Protein AF-A0A1J5DCL7-F1 (afdb_monomer)

Foldseek 3Di:
DAQLAPQQRDDLVLLLVQVVVPDLAPVSSCVRRVRQVGQQNNVRRQVVSLVSSCVNVVHDSVVHDGDDDDPDNGDDPVVVVVVVVVVVVVVVVVVVPPDPPDPDD

Radius of gyration: 23.52 Å; Cα contacts (8 Å, |Δi|>4): 100; chains: 1; bounding box: 81×20×44 Å

Mean predicted aligned error: 8.5 Å

Solvent-accessible surface area (backbone atoms only — not comparable to full-atom values): 6443 Å² total; per-residue (Å²): 139,56,76,51,22,85,70,70,74,32,40,50,64,59,53,51,53,38,38,74,75,66,37,83,46,57,62,47,39,27,70,73,67,42,55,39,71,31,88,65,62,22,74,75,28,46,67,55,51,44,49,51,49,21,62,76,68,74,43,64,63,85,77,56,61,80,69,86,89,63,88,68,86,53,90,71,64,65,68,61,58,51,52,51,52,55,48,51,52,54,51,53,52,54,58,71,67,52,74,80,79,74,88,71,135

Structure (mmCIF, N/CA/C/O backbone):
data_AF-A0A1J5DCL7-F1
#
_entry.id   AF-A0A1J5DCL7-F1
#
loop_
_atom_site.group_PDB
_atom_site.id
_atom_site.type_symbol
_atom_site.label_atom_id
_atom_site.label_alt_id
_atom_site.label_comp_id
_atom_site.label_asym_id
_atom_site.label_entity_id
_atom_site.label_seq_id
_atom_site.pdbx_PDB_ins_code
_atom_site.Cartn_x
_atom_site.Cartn_y
_atom_site.Cartn_z
_atom_site.occupancy
_atom_site.B_iso_or_equiv
_atom_site.auth_seq_id
_atom_site.auth_comp_id
_atom_site.auth_asym_id
_atom_site.auth_atom_id
_atom_site.pdbx_PDB_model_num
ATOM 1 N N . MET A 1 1 ? -23.235 1.201 -0.734 1.00 71.75 1 MET A N 1
ATOM 2 C CA . MET A 1 1 ? -21.962 0.635 -1.214 1.00 71.75 1 MET A CA 1
ATOM 3 C C . MET A 1 1 ? -21.035 1.762 -1.661 1.00 71.75 1 MET A C 1
ATOM 5 O O . MET A 1 1 ? -21.314 2.433 -2.651 1.00 71.75 1 MET A O 1
ATOM 9 N N . LYS A 1 2 ? -19.976 2.040 -0.896 1.00 91.06 2 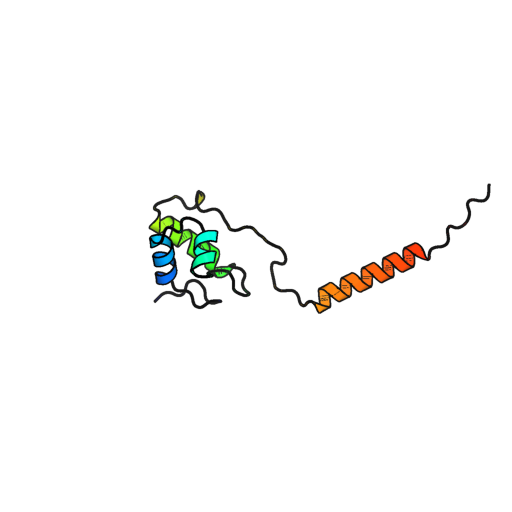LYS A N 1
ATOM 10 C CA . LYS A 1 2 ? -18.987 3.080 -1.221 1.00 91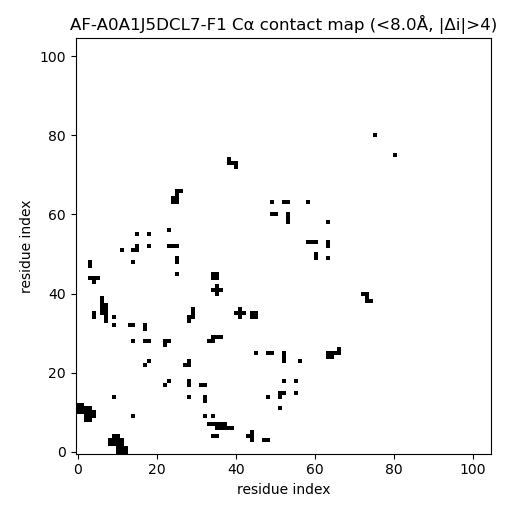.06 2 LYS A CA 1
ATOM 11 C C . LYS A 1 2 ? -17.692 2.414 -1.674 1.00 91.06 2 LYS A C 1
ATOM 13 O O . LYS A 1 2 ? -17.082 1.676 -0.906 1.00 91.06 2 LYS A O 1
ATOM 18 N N . ILE A 1 3 ? -17.269 2.680 -2.908 1.00 94.56 3 ILE A N 1
ATOM 19 C CA . ILE A 1 3 ? -16.024 2.130 -3.458 1.00 94.56 3 ILE A CA 1
ATOM 20 C C . ILE A 1 3 ? -14.845 2.965 -2.963 1.00 94.56 3 ILE A C 1
ATOM 22 O O . ILE A 1 3 ? -14.780 4.174 -3.197 1.00 94.56 3 ILE A O 1
ATOM 26 N N . ILE A 1 4 ? -13.888 2.309 -2.312 1.00 94.56 4 ILE A N 1
ATOM 27 C CA . ILE A 1 4 ? -12.659 2.939 -1.824 1.00 94.56 4 ILE A CA 1
ATOM 28 C C . ILE A 1 4 ? -11.522 2.732 -2.824 1.00 94.56 4 ILE A C 1
ATOM 30 O O . ILE A 1 4 ? -10.801 3.682 -3.147 1.00 94.56 4 ILE A O 1
ATOM 34 N N . CYS A 1 5 ? -11.363 1.521 -3.367 1.00 94.50 5 CYS A N 1
ATOM 35 C CA . CYS A 1 5 ? -10.331 1.217 -4.356 1.00 94.50 5 CYS A CA 1
ATOM 36 C C . CYS A 1 5 ? -10.931 0.966 -5.741 1.00 94.50 5 CYS A C 1
ATOM 38 O O . CYS A 1 5 ? -11.227 -0.164 -6.090 1.00 94.50 5 CYS A O 1
ATOM 40 N N . ARG A 1 6 ? -10.985 2.002 -6.585 1.00 92.88 6 ARG A N 1
ATOM 41 C CA . ARG A 1 6 ? -11.445 1.886 -7.988 1.00 92.88 6 ARG A CA 1
ATOM 42 C C . ARG A 1 6 ? -10.598 0.968 -8.878 1.00 92.88 6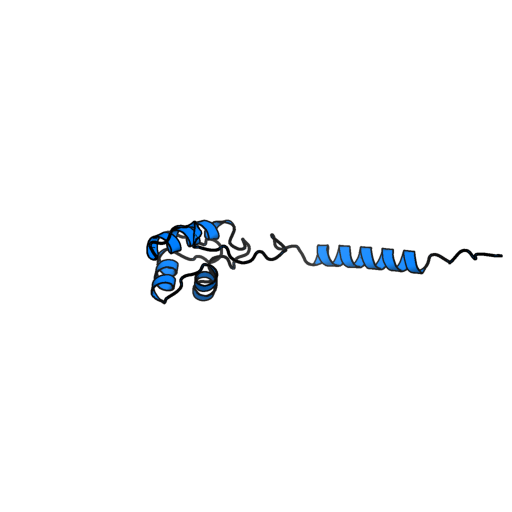 ARG A C 1
ATOM 44 O O . ARG A 1 6 ? -11.015 0.616 -9.963 1.00 92.88 6 ARG A O 1
ATOM 51 N N . CYS A 1 7 ? -9.359 0.683 -8.477 1.00 93.88 7 CYS A N 1
ATOM 52 C CA . CYS A 1 7 ? -8.439 -0.121 -9.286 1.00 93.88 7 CYS A CA 1
ATOM 53 C C . CYS A 1 7 ? -8.642 -1.632 -9.083 1.00 93.88 7 CYS A C 1
ATOM 55 O O . CYS A 1 7 ? -8.106 -2.411 -9.859 1.00 93.88 7 CYS A O 1
ATOM 57 N N . GLN A 1 8 ? -9.287 -2.017 -7.982 1.00 94.06 8 GLN A N 1
ATOM 58 C CA . GLN A 1 8 ? -9.453 -3.400 -7.518 1.00 94.06 8 GLN A CA 1
ATOM 59 C C . GLN A 1 8 ? -10.910 -3.657 -7.091 1.00 94.06 8 GLN A C 1
ATOM 61 O O . GLN A 1 8 ? -11.178 -4.661 -6.453 1.00 94.06 8 GLN A O 1
ATOM 66 N N . ASP A 1 9 ? -11.800 -2.700 -7.367 1.00 94.31 9 ASP A N 1
ATOM 67 C CA . ASP A 1 9 ? -13.219 -2.690 -6.998 1.00 94.31 9 ASP A CA 1
ATOM 68 C C . ASP A 1 9 ? -13.530 -2.982 -5.520 1.00 94.31 9 ASP A C 1
ATOM 70 O O . ASP A 1 9 ? -14.571 -3.533 -5.190 1.00 94.31 9 ASP A O 1
ATOM 74 N N . ILE A 1 10 ? -12.650 -2.533 -4.615 1.00 95.38 10 ILE A N 1
ATOM 75 C CA . ILE A 1 10 ? -12.797 -2.767 -3.169 1.00 95.38 10 ILE A CA 1
ATOM 76 C C . ILE A 1 10 ? -13.699 -1.716 -2.529 1.00 95.38 10 ILE A C 1
ATOM 78 O O . ILE A 1 10 ? -13.488 -0.500 -2.683 1.00 95.38 10 ILE A O 1
ATOM 82 N N . THR A 1 11 ? -14.656 -2.194 -1.748 1.00 96.44 11 THR A N 1
ATOM 83 C CA . THR A 1 11 ? -15.620 -1.406 -0.984 1.00 96.44 11 THR A CA 1
ATOM 84 C C . THR A 1 11 ? -15.117 -1.020 0.406 1.00 96.44 11 THR A C 1
ATOM 86 O O . THR A 1 11 ? -14.123 -1.536 0.914 1.00 96.44 11 THR A O 1
ATOM 89 N N . GLU A 1 12 ? -15.801 -0.064 1.035 1.00 95.50 12 GLU A N 1
ATOM 90 C CA . GLU A 1 12 ? -15.565 0.280 2.441 1.00 95.50 12 GLU A CA 1
ATOM 91 C C . GLU A 1 12 ? -15.872 -0.900 3.376 1.00 95.50 12 GLU A C 1
ATOM 93 O O . GLU A 1 12 ? -15.135 -1.121 4.331 1.00 95.50 12 GLU A O 1
ATOM 98 N N . GLU A 1 13 ? -16.909 -1.679 3.065 1.00 95.00 13 GLU A N 1
ATOM 99 C CA . GLU A 1 13 ? -17.365 -2.830 3.852 1.00 95.00 13 GLU A CA 1
ATOM 100 C C . GLU A 1 13 ? -16.278 -3.914 3.939 1.00 95.00 13 GLU A C 1
ATOM 102 O O . GLU A 1 13 ? -15.912 -4.327 5.036 1.00 95.00 13 GLU A O 1
ATOM 107 N N . GLU A 1 14 ? -15.648 -4.266 2.815 1.00 95.06 14 GLU A N 1
ATOM 108 C CA . GLU A 1 14 ? -14.535 -5.228 2.791 1.00 95.06 14 GLU A CA 1
ATOM 109 C C . GLU A 1 14 ? -13.330 -4.773 3.627 1.00 95.06 14 GLU A C 1
ATOM 111 O O . GLU A 1 14 ? -12.662 -5.584 4.269 1.00 95.06 14 GLU A O 1
ATOM 116 N N . ILE A 1 15 ? -13.038 -3.468 3.644 1.00 94.44 15 ILE A N 1
ATOM 117 C CA . ILE A 1 15 ? -11.949 -2.919 4.465 1.00 94.44 15 ILE A CA 1
ATOM 118 C C . ILE A 1 15 ? -12.300 -3.020 5.952 1.00 94.44 15 ILE A C 1
ATOM 120 O O . ILE A 1 15 ? -11.434 -3.363 6.755 1.00 94.44 15 ILE A O 1
ATOM 124 N N . ILE A 1 16 ? -13.551 -2.740 6.322 1.00 95.00 16 ILE A N 1
ATOM 125 C CA . ILE A 1 16 ? -14.027 -2.879 7.703 1.00 95.00 16 ILE A CA 1
ATOM 126 C C . ILE A 1 16 ? -13.952 -4.343 8.142 1.00 95.00 16 ILE A C 1
ATOM 128 O O . ILE A 1 16 ? -13.472 -4.627 9.239 1.00 95.00 16 ILE A O 1
ATOM 132 N N . ASP A 1 17 ? -14.350 -5.280 7.287 1.00 95.50 17 ASP A N 1
ATOM 133 C CA . ASP A 1 17 ? -14.270 -6.706 7.599 1.00 95.50 17 ASP A CA 1
ATOM 134 C C . ASP A 1 17 ? -12.821 -7.181 7.755 1.00 95.50 17 ASP A C 1
ATOM 136 O O . ASP A 1 17 ? -12.527 -7.960 8.663 1.00 95.50 17 ASP A O 1
ATOM 140 N N . ALA A 1 18 ? -11.882 -6.648 6.968 1.00 94.88 18 ALA A N 1
ATOM 141 C CA . ALA A 1 18 ? -10.454 -6.896 7.168 1.00 94.88 18 ALA A CA 1
ATOM 142 C C . ALA A 1 18 ? -9.951 -6.372 8.527 1.00 94.88 18 ALA A C 1
ATOM 144 O O . ALA A 1 18 ? -9.157 -7.037 9.193 1.00 94.88 18 ALA A O 1
ATOM 145 N N . ILE A 1 19 ? -10.430 -5.205 8.972 1.00 94.12 19 ILE A N 1
ATOM 146 C CA . ILE A 1 19 ? -10.088 -4.645 10.290 1.00 94.12 19 ILE A CA 1
ATOM 147 C C . ILE A 1 19 ? -10.670 -5.512 11.413 1.00 94.12 19 ILE A C 1
ATOM 149 O O . ILE A 1 19 ? -9.973 -5.811 12.381 1.00 94.12 19 ILE A O 1
ATOM 153 N N . ARG A 1 20 ? -11.907 -6.002 11.261 1.00 93.69 20 ARG A N 1
ATOM 154 C CA . ARG A 1 20 ? -12.539 -6.935 12.212 1.00 93.69 20 ARG A CA 1
ATOM 155 C C . ARG A 1 20 ? -11.801 -8.268 12.323 1.00 93.69 20 ARG A C 1
ATOM 157 O O . ARG A 1 20 ? -11.790 -8.861 13.395 1.00 93.69 20 ARG A O 1
ATOM 164 N N . GLN A 1 21 ? -11.152 -8.716 11.248 1.00 92.88 21 GLN A N 1
ATOM 165 C CA . GLN A 1 21 ? -10.274 -9.893 11.252 1.00 92.88 21 GLN A CA 1
ATOM 166 C C . GLN A 1 21 ? -8.925 -9.648 11.957 1.00 92.88 21 GLN A C 1
ATOM 168 O O . GLN A 1 21 ? -8.136 -10.580 12.097 1.00 92.88 21 GLN A O 1
ATOM 173 N N . GLY A 1 22 ? -8.652 -8.421 12.413 1.00 90.44 22 GLY A N 1
ATOM 174 C CA . GLY A 1 22 ? -7.450 -8.061 13.166 1.00 90.44 22 GLY A CA 1
ATOM 175 C C . GLY A 1 22 ? -6.448 -7.200 12.398 1.00 90.44 22 GLY A C 1
ATOM 176 O O . GLY A 1 22 ? -5.362 -6.946 12.916 1.00 90.44 22 GLY A O 1
ATOM 177 N N . ALA A 1 23 ? -6.771 -6.727 11.188 1.00 91.75 23 ALA A N 1
ATOM 178 C CA . ALA A 1 23 ? -5.886 -5.815 10.473 1.00 91.75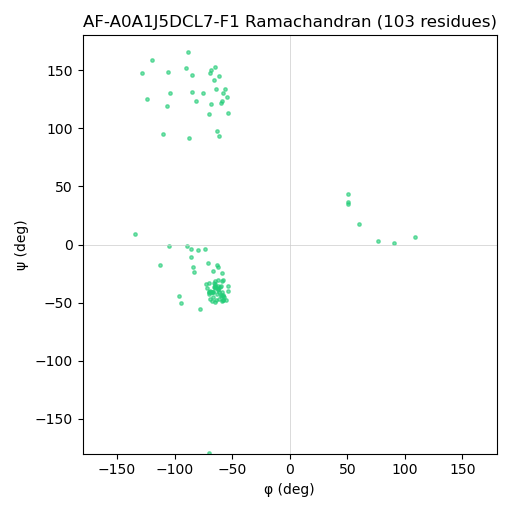 23 ALA A CA 1
ATOM 179 C C . ALA A 1 23 ? -5.822 -4.452 11.173 1.00 91.75 23 ALA A C 1
ATOM 181 O O . ALA A 1 23 ? -6.821 -3.747 11.310 1.00 91.75 23 ALA A O 1
ATOM 182 N N . SER A 1 24 ? -4.617 -4.058 11.570 1.00 88.44 24 SER A N 1
ATOM 183 C CA . SER A 1 24 ? -4.344 -2.807 12.276 1.00 88.44 24 SER A CA 1
ATOM 184 C C . SER A 1 24 ? -3.533 -1.809 11.446 1.00 88.44 24 SER A C 1
ATOM 186 O O . SER A 1 24 ? -3.518 -0.610 11.728 1.00 88.44 24 SER A O 1
ATOM 188 N N . THR A 1 25 ? -2.875 -2.294 10.393 1.00 90.94 25 THR A N 1
ATOM 189 C CA . THR A 1 25 ? -1.985 -1.515 9.528 1.00 90.94 25 THR A CA 1
ATOM 190 C C . THR A 1 25 ? -2.457 -1.492 8.076 1.00 90.94 25 THR A C 1
ATOM 192 O O . THR A 1 25 ? -3.182 -2.369 7.602 1.00 90.94 25 THR A O 1
ATOM 195 N N . ILE A 1 26 ? -1.994 -0.492 7.316 1.00 91.12 26 ILE A N 1
ATOM 196 C CA . ILE A 1 26 ? -2.298 -0.393 5.880 1.00 91.12 26 ILE A CA 1
ATOM 197 C C . ILE A 1 26 ? -1.738 -1.598 5.113 1.00 91.12 26 ILE A C 1
ATOM 199 O O . ILE A 1 26 ? -2.370 -2.051 4.161 1.00 91.12 26 ILE A O 1
ATOM 203 N N . ASP A 1 27 ? -0.571 -2.122 5.499 1.00 91.38 27 ASP A N 1
ATOM 204 C CA . ASP A 1 27 ? 0.018 -3.290 4.840 1.00 91.38 27 ASP A CA 1
ATOM 205 C C . ASP A 1 27 ? -0.767 -4.580 5.122 1.00 91.38 27 ASP A C 1
ATOM 207 O O . ASP A 1 27 ? -0.886 -5.413 4.224 1.00 91.38 27 ASP A O 1
ATOM 211 N N . GLU A 1 28 ? -1.365 -4.734 6.304 1.00 92.19 28 GLU A N 1
ATOM 212 C CA . GLU A 1 28 ? -2.266 -5.856 6.608 1.00 92.19 28 GLU A CA 1
ATOM 213 C C . GLU A 1 28 ? -3.556 -5.777 5.792 1.00 92.19 28 GLU A C 1
ATOM 215 O O . GLU A 1 28 ? -3.901 -6.737 5.102 1.00 92.19 28 GLU A O 1
ATOM 220 N N . VAL A 1 29 ? -4.211 -4.611 5.758 1.00 93.19 29 VAL A N 1
ATOM 221 C CA . VAL A 1 29 ? -5.392 -4.395 4.902 1.00 93.19 29 VAL A CA 1
ATOM 222 C C . VAL A 1 29 ? -5.036 -4.643 3.433 1.00 93.19 29 VAL A C 1
ATOM 224 O O . VAL A 1 29 ? -5.746 -5.345 2.716 1.00 93.19 29 VAL A O 1
ATOM 227 N N . LYS A 1 30 ? -3.885 -4.146 2.973 1.00 92.50 30 LYS A N 1
ATOM 228 C CA . LYS A 1 30 ? -3.378 -4.399 1.621 1.00 92.50 30 LYS A CA 1
ATOM 229 C C . LYS A 1 30 ? -3.156 -5.892 1.356 1.00 92.50 30 LYS A C 1
ATOM 231 O O . LYS A 1 30 ? -3.382 -6.318 0.229 1.00 92.50 30 LYS A O 1
ATOM 236 N N . ARG A 1 31 ? -2.715 -6.694 2.327 1.00 91.94 31 ARG A N 1
ATOM 237 C CA . ARG A 1 31 ? -2.535 -8.149 2.153 1.00 91.94 31 ARG A CA 1
ATOM 238 C C . ARG A 1 31 ? -3.864 -8.897 2.077 1.00 91.94 31 ARG A C 1
ATOM 240 O O . ARG A 1 31 ? -3.959 -9.815 1.272 1.00 91.94 31 ARG A O 1
ATOM 247 N N . LEU A 1 32 ? -4.861 -8.487 2.859 1.00 93.38 32 LEU A N 1
ATOM 248 C CA . LEU A 1 32 ? -6.165 -9.152 2.921 1.00 93.38 32 LEU A CA 1
ATOM 249 C C . LEU A 1 32 ? -7.058 -8.802 1.726 1.00 93.38 32 LEU A C 1
ATOM 251 O O . LEU A 1 32 ? -7.482 -9.687 0.993 1.00 93.38 32 LEU A O 1
ATOM 255 N N . VAL A 1 33 ? -7.298 -7.510 1.486 1.00 92.94 33 VAL A N 1
ATOM 256 C CA . VAL A 1 33 ? -8.262 -7.041 0.467 1.00 92.94 33 VAL A CA 1
ATOM 257 C C . VAL A 1 33 ? -7.594 -6.499 -0.793 1.00 92.94 33 VAL A C 1
ATOM 259 O O . VAL A 1 33 ? -8.256 -6.073 -1.732 1.00 92.94 33 VAL A O 1
ATOM 262 N N . ARG A 1 34 ? -6.256 -6.466 -0.848 1.00 93.25 34 ARG A N 1
ATOM 263 C CA . ARG A 1 34 ? -5.488 -5.973 -2.012 1.00 93.25 34 ARG A CA 1
ATOM 264 C C . ARG A 1 34 ? -5.769 -4.509 -2.381 1.00 93.25 34 ARG A C 1
ATOM 266 O O . ARG A 1 34 ? -5.396 -4.059 -3.474 1.00 93.25 34 ARG A O 1
ATOM 273 N N . ALA A 1 35 ? -6.357 -3.735 -1.466 1.00 93.00 35 ALA A N 1
ATOM 274 C CA . ALA A 1 35 ? -6.554 -2.301 -1.618 1.00 93.00 35 ALA A CA 1
ATOM 275 C C . ALA A 1 35 ? -5.196 -1.600 -1.801 1.00 93.00 35 ALA A C 1
ATOM 277 O O . ALA A 1 35 ? -4.289 -1.705 -0.977 1.00 93.00 35 ALA A O 1
ATOM 278 N N . GLY A 1 36 ? -5.037 -0.898 -2.925 1.00 90.00 36 GLY A N 1
ATOM 279 C CA . GLY A 1 36 ? -3.796 -0.198 -3.270 1.00 90.00 36 GLY A CA 1
ATOM 280 C C . GLY A 1 36 ? -2.774 -1.008 -4.074 1.00 90.00 36 GLY A C 1
ATOM 281 O O . GLY A 1 36 ? -1.739 -0.448 -4.427 1.00 90.00 36 GLY A O 1
ATOM 282 N N . MET A 1 37 ? -3.065 -2.262 -4.440 1.00 92.19 37 MET A N 1
ATOM 283 C CA . MET A 1 37 ? -2.204 -3.072 -5.322 1.00 92.19 37 MET A CA 1
ATOM 284 C C . MET A 1 37 ? -2.447 -2.864 -6.829 1.00 92.19 37 MET A C 1
ATOM 286 O O . MET A 1 37 ? -1.731 -3.435 -7.645 1.00 92.19 37 MET A O 1
ATOM 290 N N . GLY A 1 38 ? -3.434 -2.054 -7.219 1.00 90.88 38 GLY A N 1
ATOM 291 C CA . GLY A 1 38 ? -3.718 -1.780 -8.631 1.00 90.88 38 GLY A CA 1
ATOM 292 C C . GLY A 1 38 ? -2.649 -0.921 -9.336 1.00 90.88 38 GLY A C 1
ATOM 293 O O . GLY A 1 38 ? -1.693 -0.459 -8.704 1.00 90.88 38 GLY A O 1
ATOM 294 N N . PRO A 1 39 ? -2.823 -0.597 -10.631 1.00 89.31 39 PRO A N 1
ATOM 295 C CA . PRO A 1 39 ? -1.876 0.230 -11.402 1.00 89.31 39 PRO A CA 1
ATOM 296 C C . PRO A 1 39 ? -1.655 1.626 -10.796 1.00 89.31 39 PRO A C 1
ATOM 298 O O . PRO A 1 39 ? -0.612 2.257 -10.971 1.00 89.31 39 PRO A O 1
ATOM 301 N N . CYS A 1 40 ? -2.631 2.104 -10.025 1.00 91.12 40 CYS A N 1
ATOM 302 C CA . CYS A 1 40 ? -2.551 3.350 -9.282 1.00 91.12 40 CYS A CA 1
ATOM 303 C C . CYS A 1 40 ? -1.581 3.311 -8.081 1.00 91.12 40 CYS A C 1
ATOM 305 O O . CYS A 1 40 ? -1.217 4.385 -7.593 1.00 91.12 40 CYS A O 1
ATOM 307 N N . GLN A 1 41 ? -1.161 2.123 -7.620 1.00 90.56 41 GLN A N 1
ATOM 308 C CA . GLN A 1 41 ? -0.259 1.896 -6.477 1.00 90.56 41 GLN A CA 1
ATOM 309 C C . GLN A 1 41 ? -0.697 2.652 -5.210 1.00 90.56 41 GLN A C 1
ATOM 311 O O . GLN A 1 41 ? 0.088 3.320 -4.541 1.00 90.56 41 GLN A O 1
ATOM 316 N N . GLY A 1 42 ? -2.000 2.630 -4.917 1.00 90.62 42 GLY A N 1
ATOM 317 C CA . GLY A 1 42 ? -2.550 3.250 -3.711 1.00 90.62 42 GLY A CA 1
ATOM 318 C C . GLY A 1 42 ? -2.674 4.777 -3.740 1.00 90.62 42 GLY A C 1
ATOM 319 O O . GLY A 1 42 ? -3.125 5.344 -2.751 1.00 90.62 42 GLY A O 1
ATOM 320 N N . ARG A 1 43 ? -2.352 5.467 -4.845 1.00 89.31 43 ARG A N 1
ATOM 321 C CA . ARG A 1 43 ? -2.402 6.947 -4.918 1.00 89.31 43 ARG A CA 1
ATOM 322 C C . ARG A 1 43 ? -3.734 7.574 -4.515 1.00 89.31 43 ARG A C 1
ATOM 324 O O . ARG A 1 43 ? -3.747 8.657 -3.947 1.00 89.31 43 ARG A O 1
ATOM 331 N N . THR A 1 44 ? -4.837 6.908 -4.828 1.00 91.12 44 THR A N 1
ATOM 332 C CA . THR A 1 44 ? -6.193 7.397 -4.557 1.00 91.12 44 THR A CA 1
ATOM 333 C C . THR A 1 44 ? -6.736 6.855 -3.238 1.00 91.12 44 THR A C 1
ATOM 335 O O . THR A 1 44 ? -7.206 7.612 -2.398 1.00 91.12 44 THR A O 1
ATOM 338 N N . CYS A 1 45 ? -6.645 5.541 -3.043 1.00 93.12 45 CYS A N 1
ATOM 339 C CA . CYS A 1 45 ? -7.284 4.847 -1.928 1.00 93.12 45 CYS A CA 1
ATOM 340 C C . CYS A 1 45 ? -6.486 4.881 -0.620 1.00 93.12 45 CYS A C 1
ATOM 342 O O . CYS A 1 45 ? -7.097 4.774 0.434 1.00 93.12 45 CYS A O 1
ATOM 344 N N . ARG A 1 46 ? -5.157 5.072 -0.635 1.00 91.75 46 ARG A N 1
ATOM 345 C CA . ARG A 1 46 ? -4.322 4.957 0.577 1.00 91.75 46 ARG A CA 1
ATOM 346 C C . ARG A 1 46 ? -4.785 5.866 1.712 1.00 91.75 46 ARG A C 1
ATOM 348 O O . ARG A 1 46 ? -4.915 5.392 2.829 1.00 91.75 46 ARG A O 1
ATOM 355 N N . ARG A 1 47 ? -5.053 7.148 1.435 1.00 92.12 47 ARG A N 1
ATOM 356 C CA . ARG A 1 47 ? -5.511 8.096 2.470 1.00 92.12 47 ARG A CA 1
ATOM 357 C C . ARG A 1 47 ? -6.887 7.725 3.021 1.00 92.12 47 ARG A C 1
ATOM 359 O O . ARG A 1 47 ? -7.107 7.869 4.215 1.00 92.12 47 ARG A O 1
ATOM 366 N N . LEU A 1 48 ? -7.779 7.234 2.161 1.00 93.44 48 LEU A N 1
ATOM 367 C CA . LEU A 1 48 ? -9.114 6.785 2.559 1.00 93.44 48 LEU A CA 1
ATOM 368 C C . LEU A 1 48 ? -9.028 5.545 3.454 1.00 93.44 48 LEU A C 1
ATOM 370 O O . LEU A 1 48 ? -9.651 5.509 4.506 1.00 93.44 48 LEU A O 1
ATOM 374 N N . VAL A 1 49 ? -8.192 4.571 3.082 1.00 93.75 49 VAL A N 1
ATOM 375 C CA . VAL A 1 49 ? -7.921 3.379 3.897 1.00 93.75 49 VAL A CA 1
ATOM 376 C C . VAL A 1 49 ? -7.348 3.780 5.258 1.00 93.75 49 VAL A C 1
ATOM 378 O O . VAL A 1 49 ? -7.833 3.300 6.274 1.00 93.75 49 VAL A O 1
ATOM 381 N N . SER A 1 50 ? -6.391 4.716 5.311 1.00 93.50 50 SER A N 1
ATOM 382 C CA . SER A 1 50 ? -5.859 5.224 6.585 1.00 93.50 50 SER A CA 1
ATOM 383 C C . SER A 1 50 ? -6.933 5.849 7.475 1.00 93.50 50 SER A C 1
ATOM 385 O O . SER A 1 50 ? -6.917 5.640 8.682 1.00 93.50 50 SER A O 1
ATOM 387 N N . GLN A 1 51 ? -7.864 6.610 6.891 1.00 93.38 51 GLN A N 1
ATOM 388 C CA . GLN A 1 51 ? -8.973 7.222 7.628 1.00 93.38 51 GLN A CA 1
ATOM 389 C C . GLN A 1 51 ? -9.947 6.176 8.173 1.00 93.38 51 GLN A C 1
ATOM 391 O O . GLN A 1 51 ? -10.391 6.311 9.307 1.00 93.38 51 GLN A O 1
ATOM 396 N N . ILE A 1 52 ? -10.253 5.135 7.393 1.00 93.62 52 ILE A N 1
ATOM 397 C CA . ILE A 1 52 ? -11.119 4.034 7.833 1.00 93.62 52 ILE A CA 1
ATOM 398 C C . ILE A 1 52 ? -10.454 3.286 8.993 1.00 93.62 52 ILE A C 1
ATOM 400 O O . ILE A 1 52 ? -11.074 3.121 10.034 1.00 93.62 52 ILE A O 1
ATOM 404 N N . ILE A 1 53 ? -9.172 2.931 8.865 1.00 93.06 53 ILE A N 1
ATOM 405 C CA . ILE A 1 53 ? -8.412 2.266 9.936 1.00 93.06 53 ILE A CA 1
ATOM 406 C C . ILE A 1 53 ? -8.396 3.116 11.214 1.00 93.06 53 ILE A C 1
ATOM 408 O O . ILE A 1 53 ? -8.688 2.606 12.292 1.00 93.06 53 ILE A O 1
ATOM 412 N N . ALA A 1 54 ? -8.097 4.415 11.105 1.00 93.56 54 ALA A N 1
ATOM 413 C CA . ALA A 1 54 ? -8.079 5.324 12.253 1.00 93.56 54 ALA A CA 1
ATOM 414 C C . ALA A 1 54 ? -9.455 5.428 12.936 1.00 93.56 54 ALA A C 1
ATOM 416 O O . ALA A 1 54 ? -9.534 5.421 14.164 1.00 93.56 54 ALA A O 1
ATOM 417 N N . ARG A 1 55 ? -10.536 5.481 12.142 1.00 93.38 55 ARG A N 1
ATOM 418 C CA . ARG A 1 55 ? -11.918 5.529 12.634 1.00 93.38 55 ARG A CA 1
ATOM 419 C C . ARG A 1 55 ? -12.306 4.252 13.376 1.00 93.38 55 ARG A C 1
ATOM 421 O O . ARG A 1 55 ? -12.826 4.348 14.481 1.00 93.38 55 ARG A O 1
ATOM 428 N N . GLU A 1 56 ? -12.048 3.084 12.790 1.00 92.19 56 GLU A N 1
ATOM 429 C CA . GLU A 1 56 ? -12.452 1.798 13.375 1.00 92.19 56 GLU A CA 1
ATOM 430 C C . GLU A 1 56 ? -11.608 1.419 14.602 1.00 92.19 56 GLU A C 1
ATOM 432 O O . GLU A 1 56 ? -12.128 0.847 15.553 1.00 92.19 56 GLU A O 1
ATOM 437 N N . LEU A 1 57 ? -10.317 1.770 14.624 1.00 90.75 57 LEU A N 1
ATOM 438 C CA . LEU A 1 57 ? -9.423 1.472 15.753 1.00 90.75 57 LEU A CA 1
ATOM 439 C C . LEU A 1 57 ? -9.397 2.568 16.825 1.00 90.75 57 LEU A C 1
ATOM 441 O O . LEU A 1 57 ? -8.666 2.424 17.803 1.00 90.75 57 LEU A O 1
ATOM 445 N N . GLN A 1 58 ? -10.139 3.664 16.632 1.00 90.31 58 GLN A N 1
ATOM 446 C CA . GLN A 1 58 ? -10.143 4.841 17.510 1.00 90.31 58 GLN A CA 1
ATOM 447 C C . GLN A 1 58 ? -8.734 5.380 17.821 1.00 90.31 58 GLN A C 1
ATOM 449 O O . GLN A 1 58 ? -8.450 5.839 18.927 1.00 90.31 58 GLN A O 1
ATOM 454 N N . LYS A 1 59 ? -7.834 5.328 16.834 1.00 89.25 59 LYS A N 1
ATOM 455 C CA . LYS A 1 59 ? -6.456 5.822 16.950 1.00 89.25 59 LYS A CA 1
ATOM 456 C C . LYS A 1 59 ? -6.290 7.129 16.186 1.00 89.25 59 LYS A C 1
ATOM 458 O O . LYS A 1 59 ? -6.939 7.320 15.152 1.00 89.25 59 LYS A O 1
ATOM 463 N N . PRO A 1 60 ? -5.412 8.037 16.642 1.00 89.19 60 PRO A N 1
ATOM 464 C CA . PRO A 1 60 ? -5.093 9.216 15.859 1.00 89.19 60 PRO A CA 1
ATOM 465 C C . PRO A 1 60 ? -4.468 8.787 14.527 1.00 89.19 60 PRO A C 1
ATOM 467 O O . PRO A 1 60 ? -3.726 7.809 14.440 1.00 89.19 60 PRO A O 1
ATOM 470 N N . ILE A 1 61 ? -4.752 9.537 13.461 1.00 86.75 61 ILE A N 1
ATOM 471 C CA . ILE A 1 61 ? -4.257 9.194 12.119 1.00 86.75 61 ILE A CA 1
ATOM 472 C C . ILE A 1 61 ? -2.723 9.228 12.016 1.00 86.75 61 ILE A C 1
ATOM 474 O O . ILE A 1 61 ? -2.163 8.651 11.087 1.00 86.75 61 ILE A O 1
ATOM 478 N N . SER A 1 62 ? -2.054 9.881 12.971 1.00 86.62 62 SER A N 1
ATOM 479 C CA . SER A 1 62 ? -0.597 9.874 13.136 1.00 86.62 62 SER A CA 1
ATOM 480 C C . SER A 1 62 ? -0.025 8.477 13.352 1.00 86.62 62 SER A C 1
ATOM 482 O O . SER A 1 62 ? 1.089 8.213 12.910 1.00 86.62 62 SER A O 1
ATOM 484 N N . ASP A 1 63 ? -0.789 7.586 13.983 1.00 86.19 63 ASP A N 1
ATOM 485 C CA . ASP A 1 63 ? -0.327 6.245 14.351 1.00 86.19 63 ASP A CA 1
ATOM 486 C C . ASP A 1 63 ? -0.504 5.247 13.200 1.00 86.19 63 ASP A C 1
ATOM 488 O O . ASP A 1 63 ? 0.018 4.131 13.231 1.00 86.19 63 ASP A O 1
ATOM 492 N N . VAL A 1 64 ? -1.228 5.642 12.147 1.00 86.44 64 VAL A N 1
ATOM 493 C CA . VAL A 1 64 ? -1.422 4.826 10.950 1.00 86.44 64 VAL A CA 1
ATOM 494 C C . VAL A 1 64 ? -0.281 5.092 9.973 1.00 86.44 64 VAL A C 1
ATOM 496 O O . VAL A 1 64 ? -0.344 5.979 9.116 1.00 86.44 64 VAL A O 1
ATOM 499 N N . PHE A 1 65 ? 0.775 4.288 10.083 1.00 83.44 65 PHE A N 1
ATOM 500 C CA . PHE A 1 65 ? 1.952 4.455 9.241 1.00 83.44 65 PHE A CA 1
ATOM 501 C C . PHE A 1 65 ? 1.669 4.183 7.759 1.00 83.44 65 PHE A C 1
ATOM 503 O O . PHE A 1 65 ? 0.940 3.251 7.401 1.00 83.44 65 PHE A O 1
ATOM 510 N N . PRO A 1 66 ? 2.277 4.977 6.865 1.00 81.62 66 PRO A N 1
ATOM 511 C CA . PRO A 1 66 ? 2.169 4.754 5.439 1.00 81.62 66 PRO A CA 1
ATOM 512 C C . PRO A 1 66 ? 2.913 3.491 4.978 1.00 81.62 66 PRO A C 1
ATOM 514 O O . PRO A 1 66 ? 3.997 3.209 5.485 1.00 81.62 66 PRO A O 1
ATOM 517 N N . PRO A 1 67 ? 2.418 2.790 3.937 1.00 83.00 67 PRO A N 1
ATOM 518 C CA . PRO A 1 67 ? 3.138 1.672 3.344 1.00 83.00 67 PRO A CA 1
ATOM 519 C C . PRO A 1 67 ? 4.439 2.146 2.689 1.00 83.00 67 PRO A C 1
ATOM 521 O O . PRO A 1 67 ? 4.536 3.281 2.199 1.00 83.00 67 PRO A O 1
ATOM 524 N N . THR A 1 68 ? 5.415 1.240 2.616 1.00 86.12 68 THR A N 1
ATOM 525 C CA . THR A 1 68 ? 6.735 1.522 2.041 1.00 86.12 68 THR A CA 1
ATOM 526 C C . THR A 1 68 ? 6.628 1.988 0.591 1.00 86.12 68 THR A C 1
ATOM 528 O O . THR A 1 68 ? 5.991 1.329 -0.237 1.00 86.12 68 THR A O 1
ATOM 531 N N . PHE A 1 69 ? 7.287 3.100 0.270 1.00 86.56 69 PHE A N 1
ATOM 532 C CA . PHE A 1 69 ? 7.401 3.572 -1.103 1.00 86.56 69 PHE A CA 1
ATOM 533 C C . PHE A 1 69 ? 8.412 2.716 -1.872 1.00 86.56 69 PHE A C 1
ATOM 535 O O . PHE A 1 69 ? 9.531 2.497 -1.412 1.00 86.56 69 PHE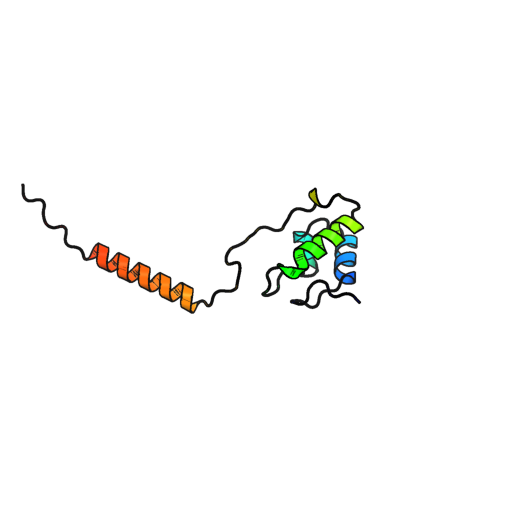 A O 1
ATOM 542 N N . ARG A 1 70 ? 8.016 2.240 -3.054 1.00 86.06 70 ARG A N 1
ATOM 543 C CA . ARG A 1 70 ? 8.885 1.501 -3.971 1.00 86.06 70 ARG A CA 1
ATOM 544 C C . ARG A 1 70 ? 8.877 2.212 -5.326 1.00 86.06 70 ARG A C 1
ATOM 546 O O . ARG A 1 70 ? 7.791 2.433 -5.866 1.00 86.06 70 ARG A O 1
ATOM 553 N N . PRO A 1 71 ? 10.039 2.595 -5.878 1.00 85.50 71 PRO A N 1
ATOM 554 C CA . PRO A 1 71 ? 10.102 3.033 -7.264 1.00 85.50 71 PRO A CA 1
ATOM 555 C C . PRO A 1 71 ? 9.825 1.836 -8.197 1.00 85.50 71 PRO A C 1
ATOM 557 O O . PRO A 1 71 ? 10.158 0.707 -7.834 1.00 85.50 71 PRO A O 1
ATOM 560 N N . PRO A 1 72 ? 9.254 2.047 -9.395 1.00 87.88 72 PRO A N 1
ATOM 561 C CA . PRO A 1 72 ? 8.811 3.315 -9.971 1.00 87.88 72 PRO A CA 1
ATOM 562 C C . PRO A 1 72 ? 7.394 3.714 -9.524 1.00 87.88 72 PRO A C 1
ATOM 564 O O . PRO A 1 72 ? 6.503 2.885 -9.357 1.00 87.88 72 PRO A O 1
ATOM 567 N N . ASN A 1 73 ? 7.154 5.022 -9.377 1.00 83.12 73 ASN A N 1
ATOM 568 C CA . ASN A 1 73 ? 5.848 5.532 -8.943 1.00 83.12 73 ASN A CA 1
ATOM 569 C C . ASN A 1 73 ? 4.729 5.291 -9.971 1.00 83.12 73 ASN A C 1
ATOM 571 O O . ASN A 1 73 ? 3.557 5.310 -9.610 1.00 83.12 73 ASN A O 1
ATOM 575 N N . ARG A 1 74 ? 5.059 5.103 -11.249 1.00 84.44 74 ARG A N 1
ATOM 576 C CA . ARG A 1 74 ? 4.170 4.737 -12.354 1.00 84.44 74 ARG A CA 1
ATOM 577 C C . ARG A 1 74 ? 4.776 3.528 -13.051 1.00 84.44 74 ARG A C 1
ATOM 579 O O . ARG A 1 74 ? 6.000 3.440 -13.111 1.00 84.44 74 ARG A O 1
ATOM 586 N N . PRO A 1 75 ? 3.948 2.632 -13.604 1.00 86.62 75 PRO A N 1
ATOM 587 C CA . PRO A 1 75 ? 4.469 1.589 -14.469 1.00 86.62 75 PRO A CA 1
ATOM 588 C C . PRO A 1 75 ? 5.199 2.250 -15.643 1.00 86.62 75 PRO A C 1
ATOM 590 O O . PRO A 1 75 ? 4.634 3.094 -16.339 1.00 86.62 75 PRO A O 1
ATOM 593 N N . VAL A 1 76 ? 6.470 1.898 -15.817 1.00 89.12 76 VAL A N 1
ATOM 594 C CA . VAL A 1 76 ? 7.302 2.372 -16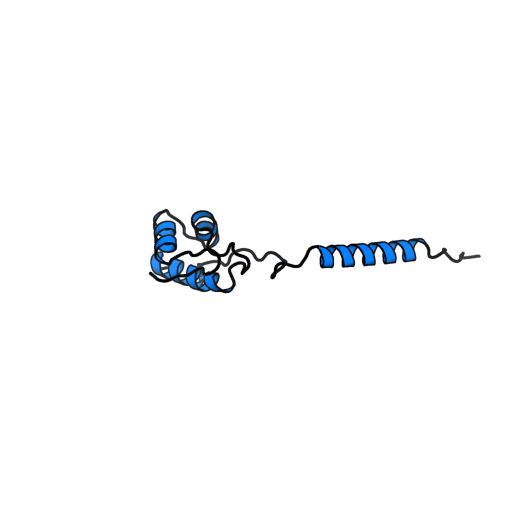.923 1.00 89.12 76 VAL A CA 1
ATOM 595 C C . VAL A 1 76 ? 7.423 1.222 -17.920 1.00 89.12 76 VAL A C 1
ATOM 597 O O . VAL A 1 76 ? 7.732 0.105 -17.498 1.00 89.12 76 VAL A O 1
ATOM 600 N N . PRO A 1 77 ? 7.178 1.443 -19.223 1.00 89.88 77 PRO A N 1
ATOM 601 C CA . PRO A 1 77 ? 7.385 0.412 -20.227 1.00 89.88 77 PRO A CA 1
ATOM 602 C C . PRO A 1 77 ? 8.816 -0.120 -20.185 1.00 89.88 77 PRO A C 1
ATOM 604 O O . PRO A 1 77 ? 9.775 0.655 -20.197 1.00 89.88 77 PRO A O 1
ATOM 607 N N . PHE A 1 78 ? 8.961 -1.444 -20.223 1.00 91.50 78 PHE A N 1
ATOM 608 C CA . PHE A 1 78 ? 10.271 -2.094 -20.170 1.00 91.50 78 PHE A CA 1
ATOM 609 C C . PHE A 1 78 ? 11.198 -1.641 -21.310 1.00 91.50 78 PHE A C 1
ATOM 611 O O . PHE A 1 78 ? 12.400 -1.500 -21.120 1.00 91.50 78 PHE A O 1
ATOM 618 N N . LYS A 1 79 ? 10.627 -1.294 -22.473 1.00 93.56 79 LYS A N 1
ATOM 619 C CA . LYS A 1 79 ? 11.358 -0.734 -23.620 1.00 93.56 79 LYS A CA 1
ATOM 620 C C . LYS A 1 79 ? 12.202 0.494 -23.260 1.00 93.56 79 LYS A C 1
ATOM 622 O O . LYS A 1 79 ? 13.311 0.619 -23.764 1.00 93.56 79 LYS A O 1
ATOM 627 N N . LEU A 1 80 ? 11.689 1.392 -22.416 1.00 91.19 80 LEU A N 1
ATOM 628 C CA . LEU A 1 80 ? 12.424 2.595 -22.014 1.00 91.19 80 LEU A CA 1
ATOM 629 C C . LEU A 1 80 ? 13.603 2.238 -21.114 1.00 91.19 80 LEU A C 1
ATOM 631 O O . LEU A 1 80 ? 14.704 2.731 -21.323 1.00 91.19 80 LEU A O 1
ATOM 635 N N . VAL A 1 81 ? 13.376 1.326 -20.171 1.00 90.56 81 VAL A N 1
ATOM 636 C CA . VAL A 1 81 ? 14.420 0.819 -19.277 1.00 90.56 81 VAL A CA 1
ATOM 637 C C . VAL A 1 81 ? 15.549 0.182 -20.094 1.00 90.56 81 VAL A C 1
ATOM 639 O O . VAL A 1 81 ? 16.709 0.543 -19.927 1.00 90.56 81 VAL A O 1
ATOM 642 N N . MET A 1 82 ? 15.211 -0.687 -21.049 1.00 92.62 82 MET A N 1
ATOM 643 C CA . MET A 1 82 ? 16.196 -1.350 -21.913 1.00 92.62 82 MET A CA 1
ATOM 644 C C . MET A 1 82 ? 16.940 -0.380 -22.832 1.00 92.62 82 MET A C 1
ATOM 646 O O . MET A 1 82 ? 18.133 -0.556 -23.069 1.00 92.62 82 MET A O 1
ATOM 650 N N . ALA A 1 83 ? 16.262 0.653 -23.336 1.00 91.31 83 ALA A N 1
ATOM 651 C CA . ALA A 1 83 ? 16.906 1.677 -24.148 1.00 91.31 83 ALA A CA 1
ATOM 652 C C . ALA A 1 83 ? 17.992 2.430 -23.361 1.00 91.31 83 ALA A C 1
ATOM 654 O O . ALA A 1 83 ? 19.047 2.713 -23.926 1.00 91.31 83 ALA A O 1
ATOM 655 N N . GLU A 1 84 ? 17.771 2.712 -22.072 1.00 89.19 84 GLU A N 1
ATOM 656 C CA . GLU A 1 84 ? 18.804 3.331 -21.232 1.00 89.19 84 GLU A CA 1
ATO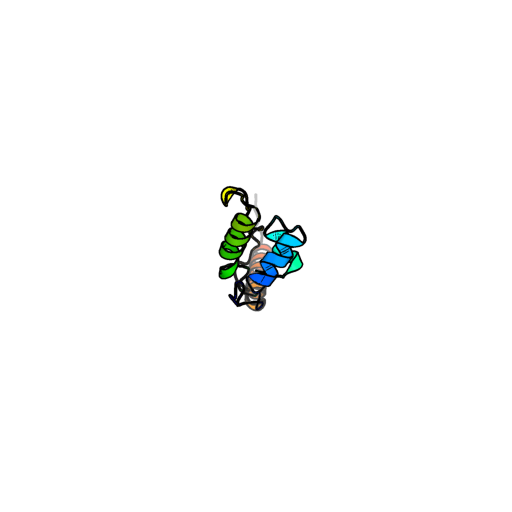M 657 C C . GLU A 1 84 ? 19.966 2.383 -20.934 1.00 89.19 84 GLU A C 1
ATOM 659 O O . GLU A 1 84 ? 21.120 2.794 -21.056 1.00 89.19 84 GLU A O 1
ATOM 664 N N . PHE A 1 85 ? 19.695 1.104 -20.650 1.00 88.00 85 PHE A N 1
ATOM 665 C CA . PHE A 1 85 ? 20.758 0.107 -20.475 1.00 88.00 85 PHE A CA 1
ATOM 666 C C . PHE A 1 85 ? 21.664 0.009 -21.711 1.00 88.00 85 PHE A C 1
ATOM 668 O O . PHE A 1 85 ? 22.886 0.049 -21.590 1.00 88.00 85 PHE A O 1
ATOM 675 N N . GLN A 1 86 ? 21.081 -0.027 -22.912 1.00 88.81 86 GLN A N 1
ATOM 676 C CA . GLN A 1 86 ? 21.843 -0.056 -24.167 1.00 88.81 86 GLN A CA 1
ATOM 677 C C . GLN A 1 86 ? 22.655 1.223 -24.413 1.00 88.81 86 GLN A C 1
ATOM 679 O O . GLN A 1 86 ? 23.697 1.177 -25.072 1.00 88.81 86 GLN A O 1
ATOM 684 N N . ARG A 1 87 ? 22.183 2.385 -23.942 1.00 86.00 87 ARG A N 1
ATOM 685 C CA . ARG A 1 87 ? 22.949 3.638 -24.022 1.00 86.00 87 ARG A CA 1
ATOM 686 C C . ARG A 1 87 ? 24.151 3.604 -23.090 1.00 86.00 87 ARG A C 1
ATOM 688 O O . ARG A 1 87 ? 25.245 3.908 -23.557 1.00 86.00 87 ARG A O 1
ATOM 695 N N . GLN A 1 88 ? 23.963 3.179 -21.840 1.00 84.12 88 GLN A N 1
ATOM 696 C CA . GLN A 1 88 ? 25.057 3.001 -20.881 1.00 84.12 88 GLN A CA 1
ATOM 697 C C . GLN A 1 88 ? 26.106 2.023 -21.408 1.00 84.12 88 GLN A C 1
ATOM 699 O O . GLN A 1 88 ? 27.279 2.372 -21.475 1.00 84.12 88 GLN A O 1
ATOM 704 N N . GLU A 1 89 ? 25.684 0.862 -21.911 1.00 86.44 89 GLU A N 1
ATOM 705 C CA . GLU A 1 89 ? 26.596 -0.143 -22.464 1.00 86.44 89 GLU A CA 1
ATOM 706 C C . GLU A 1 89 ? 27.447 0.423 -23.616 1.00 86.44 89 GLU A C 1
ATOM 708 O O . GLU A 1 89 ? 28.669 0.263 -23.643 1.00 86.44 89 GLU A O 1
ATOM 713 N N . LYS A 1 90 ? 26.833 1.172 -24.543 1.00 82.75 90 LYS A N 1
ATOM 714 C CA . LYS A 1 90 ? 27.549 1.841 -25.644 1.00 82.75 90 LYS A CA 1
ATOM 715 C C . LYS A 1 90 ? 28.511 2.925 -25.160 1.00 82.75 90 LYS A C 1
ATOM 717 O O . LYS A 1 90 ? 29.559 3.120 -25.776 1.00 82.75 90 LYS A O 1
ATOM 722 N N . GLU A 1 91 ? 28.164 3.669 -24.116 1.00 82.38 91 GLU A N 1
ATOM 723 C CA . GLU A 1 91 ? 29.053 4.668 -23.515 1.00 82.38 91 GLU A CA 1
ATOM 724 C C . GLU A 1 91 ? 30.240 4.024 -22.799 1.00 82.38 91 GLU A C 1
ATOM 726 O O . GLU A 1 91 ? 31.370 4.499 -22.938 1.00 82.38 91 GLU A O 1
ATOM 731 N N . ASP A 1 92 ? 30.009 2.922 -22.095 1.00 79.56 92 ASP A N 1
ATOM 732 C CA . ASP A 1 92 ? 31.041 2.172 -21.388 1.00 79.56 92 ASP A CA 1
ATOM 733 C C . ASP A 1 92 ? 32.014 1.505 -22.373 1.00 79.56 92 ASP A C 1
ATOM 735 O O . ASP A 1 92 ? 33.232 1.620 -22.212 1.00 79.56 92 ASP A O 1
ATOM 739 N N . LEU A 1 93 ? 31.509 0.949 -23.480 1.00 76.81 93 LEU A N 1
ATOM 740 C CA . LEU A 1 93 ? 32.320 0.472 -24.610 1.00 76.81 93 LEU A CA 1
ATOM 741 C C . LEU A 1 93 ? 33.166 1.594 -25.236 1.00 76.81 93 LEU A C 1
ATOM 743 O O . LEU A 1 93 ? 34.353 1.404 -25.503 1.00 76.81 93 LEU A O 1
ATOM 747 N N . LYS A 1 94 ? 32.600 2.792 -25.435 1.00 77.75 94 LYS A N 1
ATOM 748 C CA . LYS A 1 94 ? 33.346 3.956 -25.956 1.00 77.75 94 LYS A CA 1
ATOM 749 C C . LYS A 1 94 ? 34.440 4.436 -24.998 1.00 77.75 94 LYS A C 1
ATOM 751 O O . LYS A 1 94 ? 35.484 4.897 -25.459 1.00 77.75 94 LYS A O 1
ATOM 756 N N . LYS A 1 95 ? 34.228 4.342 -23.681 1.00 73.38 95 LYS A N 1
ATOM 757 C CA . LYS A 1 95 ? 35.251 4.654 -22.668 1.00 73.38 95 LYS A CA 1
ATOM 758 C C . LYS A 1 95 ? 36.366 3.610 -22.656 1.00 73.38 95 LYS A C 1
ATOM 760 O O . LYS A 1 95 ? 37.529 3.993 -22.570 1.00 73.38 95 LYS A O 1
ATOM 765 N N . ALA A 1 96 ? 36.028 2.328 -22.792 1.00 70.94 96 ALA A N 1
ATOM 766 C CA . ALA A 1 96 ? 37.001 1.239 -22.887 1.00 70.94 96 ALA A CA 1
ATOM 767 C C . ALA A 1 96 ? 37.846 1.310 -24.173 1.00 70.94 96 ALA A C 1
ATOM 769 O O . ALA A 1 96 ? 39.029 0.982 -24.152 1.00 70.94 96 ALA A O 1
ATOM 770 N N . ALA A 1 97 ? 37.265 1.794 -25.275 1.00 66.94 97 ALA A N 1
ATOM 771 C CA . ALA A 1 97 ? 37.947 1.963 -26.557 1.00 66.94 97 ALA A CA 1
ATOM 772 C C . ALA A 1 97 ? 38.824 3.227 -26.653 1.00 66.94 97 ALA A C 1
ATOM 774 O O . ALA A 1 97 ? 39.508 3.408 -27.661 1.00 66.94 97 ALA A O 1
ATOM 775 N N . LYS A 1 98 ? 38.832 4.117 -25.645 1.00 56.88 98 LYS A N 1
ATOM 776 C CA . LYS A 1 98 ? 39.735 5.278 -25.633 1.00 56.88 98 LYS A CA 1
ATOM 777 C C . LYS A 1 98 ? 41.171 4.768 -25.421 1.00 56.88 98 LYS A C 1
ATOM 779 O O . LYS A 1 98 ? 41.470 4.268 -24.334 1.00 56.88 98 LYS A O 1
ATOM 784 N N . PRO A 1 99 ? 42.078 4.881 -26.411 1.00 54.00 99 PRO A N 1
ATOM 785 C CA . PRO A 1 99 ? 43.445 4.417 -26.235 1.00 54.00 99 PRO A CA 1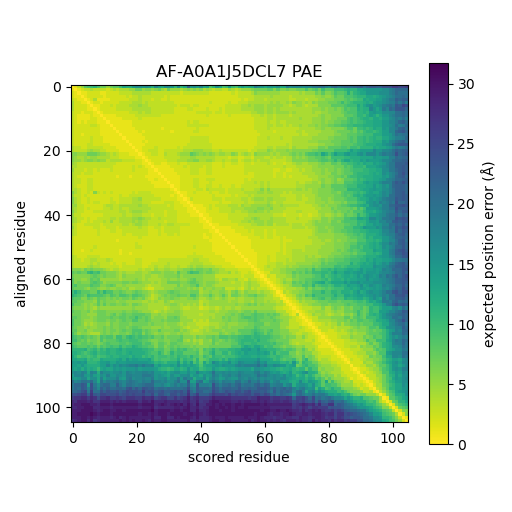
ATOM 786 C C . PRO A 1 99 ? 44.100 5.252 -25.134 1.00 54.00 99 PRO A C 1
ATOM 788 O O . PRO A 1 99 ? 43.987 6.481 -25.139 1.00 54.00 99 PRO A O 1
ATOM 791 N N . LYS A 1 100 ? 44.800 4.605 -24.193 1.00 58.84 100 LYS A N 1
ATOM 792 C CA . LYS A 1 100 ? 45.730 5.304 -23.301 1.00 58.84 100 LYS A CA 1
ATOM 793 C C . LYS A 1 100 ? 46.815 5.918 -24.186 1.00 58.84 100 LYS A C 1
ATOM 795 O O . LYS A 1 100 ? 47.772 5.237 -24.541 1.00 58.84 100 LYS A O 1
ATOM 800 N N . ILE A 1 101 ? 46.633 7.178 -24.586 1.00 51.69 101 ILE A N 1
ATOM 801 C CA . ILE A 1 101 ? 47.681 7.983 -25.216 1.00 51.69 101 ILE A CA 1
ATOM 802 C C . ILE A 1 101 ? 48.863 7.925 -24.255 1.00 51.69 101 ILE A C 1
ATOM 804 O O . ILE A 1 101 ? 48.751 8.317 -23.091 1.00 51.69 101 ILE A O 1
ATOM 808 N N . GLY A 1 102 ? 49.933 7.281 -24.718 1.00 50.47 102 GLY A N 1
ATOM 809 C CA . GLY A 1 102 ? 51.064 6.905 -23.893 1.00 50.47 102 GLY A CA 1
ATOM 810 C C . GLY A 1 102 ? 51.631 8.114 -23.166 1.00 50.47 102 GLY A C 1
ATOM 811 O O . GLY A 1 102 ? 51.992 9.108 -23.791 1.00 50.47 102 GLY A O 1
ATOM 812 N N . LYS A 1 103 ? 51.765 7.999 -21.843 1.00 57.00 103 LYS A N 1
ATOM 813 C CA . LYS A 1 103 ? 52.806 8.737 -21.132 1.00 57.00 103 LYS A CA 1
ATOM 814 C C . LYS A 1 103 ? 54.138 8.209 -21.669 1.00 57.00 103 LYS A C 1
ATOM 816 O O . LYS A 1 103 ? 54.553 7.118 -21.288 1.00 57.00 103 LYS A O 1
ATOM 821 N N . LYS A 1 104 ? 54.743 8.914 -22.622 1.00 43.94 104 LYS A N 1
ATOM 822 C CA . LYS A 1 104 ? 56.179 8.785 -22.903 1.00 43.94 104 LYS A CA 1
ATOM 823 C C . LYS A 1 104 ? 56.934 9.810 -22.039 1.00 43.94 104 LYS A C 1
ATOM 825 O O . LYS A 1 104 ? 56.299 10.776 -21.622 1.00 43.94 104 LYS A O 1
ATOM 830 N N . PRO A 1 105 ? 58.193 9.495 -21.697 1.00 56.09 105 PRO A N 1
ATOM 831 C CA . PRO A 1 105 ?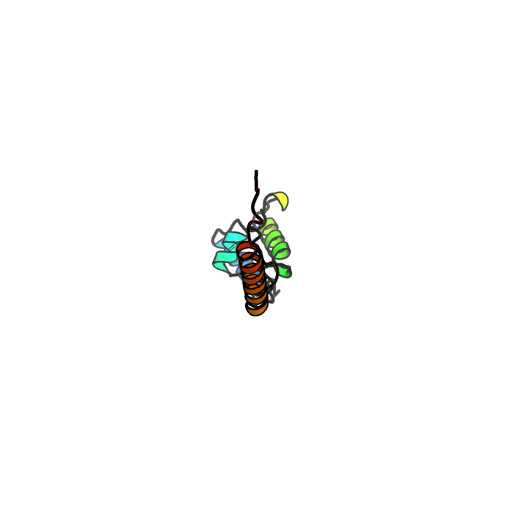 58.799 9.697 -20.378 1.00 56.09 105 PRO A CA 1
ATOM 832 C C . PRO A 1 105 ? 58.981 11.156 -19.969 1.00 56.09 105 PRO A C 1
ATOM 834 O O . PRO A 1 105 ? 59.172 12.002 -20.868 1.00 56.09 105 PRO A O 1
#

Secondary structure (DSSP, 8-state):
--EEETTTTEEHHHHHHHHHTT--SHHHHHHHH-TT-STTTTTTTHHHHHHHHHHHTT--GGGSPPPPP-S-SS---HHHHHHHHHHHHHHHHHHHTS-------

pLDDT: mean 86.76, std 11.03, range [43.94, 96.44]

Sequence (105 aa):
MKIICRCQDITEEEIIDAIRQGASTIDEVKRLVRAGMGPCQGRTCRRLVSQIIARELQKPISDVFPPTFRPPNRPVPFKLVMAEFQRQEKEDLKKAAKPKIGKKP

Nearest PDB structures (foldseek):
  1y56-assembly1_A  TM=9.479E-01  e=1.217E-03  Pyrococcus horikoshii OT3
  1vrq-assembly1_A  TM=9.428E-01  e=3.500E-03  Corynebacterium sp. U-96
  2gah-assembly1_A  TM=9.435E-01  e=3.963E-03  Stenotrophomonas maltophilia
  6e6r-assembly1_A  TM=9.364E-01  e=1.654E-02  Pseudomonas aeruginosa
  4e6k-assembly1_G  TM=9.252E-01  e=2.719E-02  Pseudomonas aeruginosa PAO1